Protein AF-A0A7X5WW57-F1 (afdb_monomer_lite)

Organism: Streptomyces malaysiensis (NCBI:txid92644)

Secondary structure (DSSP, 8-state):
-PPP-----------PPPPPHHHHHHHHHHHHHHH-TTPPEEHHHHHHHTT--HHHHHHHHHHIIIIIHHHHT-EEEEETTEEEEE--HHHHHHHHHHHHHHHHHHHHHHIIIIIGGGTTHHHH-HHHHHHHHHHHHHHHHHHHHHHHHHH--S-S---------------

pLDDT: mean 82.96, std 19.71, range [38.66, 98.0]

Radius of gyration: 26.33 Å; chains: 1; bounding box: 81×51×84 Å

Sequence (171 aa):
MTPARTTAASDAGRRAAPVPTQHLAELAWHLFDKAGDDVLLPREHITDRIHATDGQFERAKGYIRDHMTMEKGKAFLAYRGGYMITTGPAKIAENASLRMRRINTELRRVLSGAINPLGEQVADYEVLAMFQDEIAHMTRTYDRMSKATMTMAKPVRATKPKRRRRATTPT

Structure (mmCIF, N/CA/C/O backbone):
data_AF-A0A7X5WW57-F1
#
_entry.id   AF-A0A7X5WW57-F1
#
loop_
_atom_site.group_PDB
_atom_site.id
_atom_site.type_symbol
_atom_site.label_atom_id
_atom_site.label_alt_id
_atom_site.label_comp_id
_atom_site.label_asym_id
_atom_site.label_entity_id
_atom_site.label_seq_id
_atom_site.pdbx_PDB_ins_code
_atom_site.Cartn_x
_atom_site.Cartn_y
_atom_site.Cartn_z
_atom_site.occupancy
_atom_site.B_iso_or_equiv
_atom_site.auth_seq_id
_atom_site.auth_comp_id
_atom_site.auth_asym_id
_atom_site.auth_atom_id
_atom_site.pdbx_PDB_model_num
ATOM 1 N N . MET A 1 1 ? 58.596 -16.198 39.040 1.00 42.88 1 MET A N 1
ATOM 2 C CA . MET A 1 1 ? 58.524 -15.955 37.583 1.00 42.88 1 MET A CA 1
ATOM 3 C C . MET A 1 1 ? 57.237 -16.580 37.080 1.00 42.88 1 MET A C 1
ATOM 5 O O . MET A 1 1 ? 57.139 -17.796 37.034 1.00 42.88 1 MET A O 1
ATOM 9 N N . THR A 1 2 ? 56.229 -15.759 36.814 1.00 40.59 2 THR A N 1
ATOM 10 C CA . THR A 1 2 ? 54.898 -16.192 36.362 1.00 40.59 2 THR A CA 1
ATOM 11 C C . THR A 1 2 ? 54.843 -15.989 34.848 1.00 40.59 2 THR A C 1
ATOM 13 O O . THR A 1 2 ? 55.185 -14.887 34.412 1.00 40.59 2 THR A O 1
ATOM 16 N N . PRO A 1 3 ? 54.484 -16.986 34.020 1.00 43.88 3 PRO A N 1
ATOM 17 C CA . PRO A 1 3 ? 54.452 -16.774 32.581 1.00 43.88 3 PRO A CA 1
ATOM 18 C C . PRO A 1 3 ? 53.256 -15.892 32.211 1.00 43.88 3 PRO A C 1
ATOM 20 O O . PRO A 1 3 ? 52.144 -16.061 32.716 1.00 43.88 3 PRO A O 1
ATOM 23 N N . ALA A 1 4 ? 53.525 -14.923 31.339 1.00 40.88 4 ALA A N 1
ATOM 24 C CA . ALA A 1 4 ? 52.554 -13.978 30.819 1.00 40.88 4 ALA A CA 1
ATOM 25 C C . ALA A 1 4 ? 51.450 -14.706 30.040 1.00 40.88 4 ALA A C 1
ATOM 27 O O . ALA A 1 4 ? 51.706 -15.509 29.144 1.00 40.88 4 ALA A O 1
ATOM 28 N N . ARG A 1 5 ? 50.201 -14.397 30.391 1.00 43.25 5 ARG A N 1
ATOM 29 C CA . ARG A 1 5 ? 49.002 -14.846 29.690 1.00 43.25 5 ARG A CA 1
ATOM 30 C C . ARG A 1 5 ? 48.882 -14.023 28.408 1.00 43.25 5 ARG A C 1
ATOM 32 O O . ARG A 1 5 ? 48.443 -12.878 28.452 1.00 43.25 5 ARG A O 1
ATOM 39 N N . THR A 1 6 ? 49.291 -14.593 27.278 1.00 42.75 6 THR A N 1
ATOM 40 C CA . THR A 1 6 ? 49.026 -14.033 25.949 1.00 42.75 6 THR A CA 1
ATOM 41 C C . THR A 1 6 ? 47.517 -13.975 25.742 1.00 42.75 6 THR A C 1
ATOM 43 O O . THR A 1 6 ? 46.863 -14.993 25.516 1.00 42.75 6 THR A O 1
ATOM 46 N N . THR A 1 7 ? 46.938 -12.784 25.854 1.00 41.16 7 THR A N 1
ATOM 47 C CA . THR A 1 7 ? 45.575 -12.522 25.401 1.00 41.16 7 THR A CA 1
ATOM 48 C C . THR A 1 7 ? 45.579 -12.567 23.879 1.00 41.16 7 THR A C 1
ATOM 50 O O . THR A 1 7 ? 46.026 -11.625 23.226 1.00 41.16 7 THR A O 1
ATOM 53 N N . ALA A 1 8 ? 45.110 -13.680 23.317 1.00 41.47 8 ALA A N 1
ATOM 54 C CA . ALA A 1 8 ? 44.694 -13.745 21.927 1.00 41.47 8 ALA A CA 1
ATOM 55 C C . ALA A 1 8 ? 43.651 -12.642 21.702 1.00 41.47 8 ALA A C 1
ATOM 57 O O . ALA A 1 8 ? 42.581 -12.660 22.315 1.00 41.47 8 ALA A O 1
ATOM 58 N N . ALA A 1 9 ? 43.997 -11.650 20.881 1.00 44.09 9 ALA A N 1
ATOM 59 C CA . ALA A 1 9 ? 43.053 -10.658 20.401 1.00 44.09 9 ALA A CA 1
ATOM 60 C C . ALA A 1 9 ? 41.919 -11.407 19.694 1.00 44.09 9 ALA A C 1
ATOM 62 O O . ALA A 1 9 ? 42.132 -12.064 18.676 1.00 44.09 9 ALA A O 1
ATOM 63 N N . SER A 1 10 ? 40.729 -11.362 20.288 1.00 45.16 10 SER A N 1
ATOM 64 C CA . SER A 1 10 ? 39.511 -11.864 19.675 1.00 45.16 10 SER A CA 1
ATOM 65 C C . SER A 1 10 ? 39.308 -11.129 18.358 1.00 45.16 10 SER A C 1
ATOM 67 O O . SER A 1 10 ? 39.148 -9.905 18.355 1.00 45.16 10 SER A O 1
ATOM 69 N N . ASP A 1 11 ? 39.293 -11.887 17.269 1.00 44.25 11 ASP A N 1
ATOM 70 C CA . ASP A 1 11 ? 38.812 -11.474 15.959 1.00 44.25 11 ASP A CA 1
ATOM 71 C C . ASP A 1 11 ? 37.299 -11.218 16.086 1.00 44.25 11 ASP A C 1
ATOM 73 O O . ASP A 1 11 ? 36.441 -12.055 15.802 1.00 44.25 11 ASP A O 1
ATOM 77 N N . ALA A 1 12 ? 36.967 -10.081 16.700 1.00 44.66 12 ALA A N 1
ATOM 78 C CA . ALA A 1 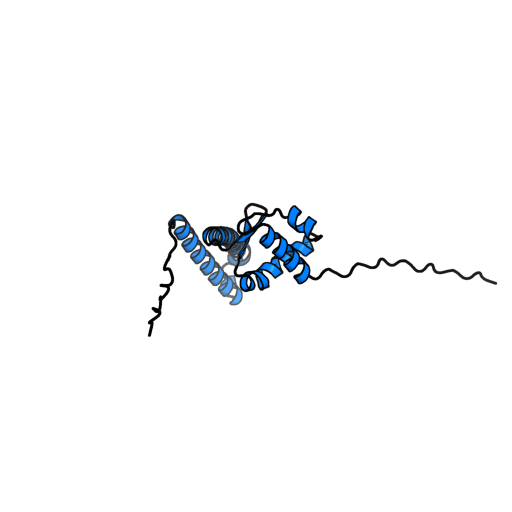12 ? 35.613 -9.602 16.862 1.00 44.66 12 ALA A CA 1
ATOM 79 C C . ALA A 1 12 ? 35.136 -9.214 15.466 1.00 44.66 12 ALA A C 1
ATOM 81 O O . ALA A 1 12 ? 35.479 -8.148 14.954 1.00 44.66 12 ALA A O 1
ATOM 82 N N . GLY A 1 13 ? 34.403 -10.145 14.851 1.00 45.88 13 GLY A N 1
ATOM 83 C CA . GLY A 1 13 ? 33.921 -10.071 13.482 1.00 45.88 13 GLY A CA 1
ATOM 84 C C . GLY A 1 13 ? 33.533 -8.654 13.083 1.00 45.88 13 GLY A C 1
ATOM 85 O O . GLY A 1 13 ? 32.584 -8.077 13.622 1.00 45.88 13 GLY A O 1
ATOM 86 N N . ARG A 1 14 ? 34.276 -8.105 12.116 1.00 50.72 14 ARG A N 1
ATOM 87 C CA . ARG A 1 14 ? 33.897 -6.898 11.382 1.00 50.72 14 ARG A CA 1
ATOM 88 C C . ARG A 1 14 ? 32.514 -7.142 10.786 1.00 50.72 14 ARG A C 1
ATOM 90 O O . ARG A 1 14 ? 32.391 -7.704 9.701 1.00 50.72 14 ARG A O 1
ATOM 97 N N . ARG A 1 15 ? 31.458 -6.740 11.496 1.00 59.50 15 ARG A N 1
ATOM 98 C CA . ARG A 1 15 ? 30.127 -6.619 10.904 1.00 59.50 15 ARG A CA 1
ATOM 99 C C . ARG A 1 15 ? 30.285 -5.644 9.747 1.00 59.50 15 ARG A C 1
ATOM 101 O O . ARG A 1 15 ? 30.633 -4.485 9.971 1.00 59.50 15 ARG A O 1
ATOM 108 N N . ALA A 1 16 ? 30.108 -6.138 8.523 1.00 62.97 16 ALA A N 1
ATOM 109 C CA . ALA A 1 16 ? 30.109 -5.293 7.342 1.00 62.97 16 ALA A CA 1
ATOM 110 C C . ALA A 1 16 ? 29.135 -4.132 7.582 1.00 62.97 16 ALA A C 1
ATOM 112 O O . ALA A 1 16 ? 28.047 -4.337 8.133 1.00 62.97 16 ALA A O 1
ATOM 113 N N . ALA A 1 17 ? 29.554 -2.915 7.231 1.00 66.69 17 ALA A N 1
ATOM 114 C CA . ALA A 1 17 ? 28.717 -1.740 7.408 1.00 66.69 17 ALA A CA 1
ATOM 115 C C . ALA A 1 17 ? 27.359 -1.969 6.717 1.00 66.69 17 ALA A C 1
ATOM 117 O O . ALA A 1 17 ? 27.322 -2.540 5.621 1.00 66.69 17 ALA A O 1
ATOM 118 N N . PRO A 1 18 ? 26.237 -1.576 7.344 1.00 76.75 18 PRO A N 1
ATOM 119 C CA . PRO A 1 18 ? 24.923 -1.785 6.758 1.00 76.75 18 PRO A CA 1
ATOM 120 C C . PRO A 1 18 ? 24.842 -1.068 5.409 1.00 76.75 18 PRO A C 1
ATOM 122 O O . PRO A 1 18 ? 25.091 0.133 5.319 1.00 76.75 18 PRO A O 1
ATOM 125 N N . VAL A 1 19 ? 24.489 -1.815 4.359 1.00 85.56 19 VAL A N 1
ATOM 126 C CA . VAL A 1 19 ? 24.342 -1.256 3.010 1.00 85.56 19 VAL A CA 1
ATOM 127 C C . VAL A 1 19 ? 23.257 -0.168 3.028 1.00 85.56 19 VAL A C 1
ATOM 129 O O . VAL A 1 19 ? 22.150 -0.442 3.515 1.00 85.56 19 VAL A O 1
ATOM 132 N N . PRO A 1 20 ? 23.530 1.045 2.508 1.00 93.75 20 PRO A N 1
ATOM 133 C CA . PRO A 1 20 ? 22.549 2.124 2.472 1.00 93.75 20 PRO A CA 1
ATOM 134 C C . PRO A 1 20 ? 21.283 1.743 1.696 1.00 93.75 20 PRO A C 1
ATOM 136 O O . PRO A 1 20 ? 21.353 1.203 0.592 1.00 93.75 20 PRO A O 1
ATOM 139 N N . THR A 1 21 ? 20.110 2.080 2.244 1.00 95.31 21 THR A N 1
ATOM 140 C CA . THR A 1 21 ? 18.810 1.781 1.613 1.00 95.31 21 THR A CA 1
ATOM 141 C C . THR A 1 21 ? 18.681 2.411 0.226 1.00 95.31 21 THR A C 1
ATOM 143 O O . THR A 1 21 ? 18.180 1.757 -0.685 1.00 95.31 21 THR A O 1
ATOM 146 N N . GLN A 1 22 ? 19.159 3.649 0.057 1.00 96.38 22 GLN A N 1
ATOM 147 C CA . GLN A 1 22 ? 19.154 4.346 -1.232 1.00 96.38 22 GLN A CA 1
ATOM 148 C C . GLN A 1 22 ? 19.927 3.559 -2.296 1.00 96.38 22 GLN A C 1
ATOM 150 O O . GLN A 1 22 ? 19.412 3.337 -3.385 1.00 96.38 22 GLN A O 1
ATOM 155 N N . HIS A 1 23 ? 21.121 3.067 -1.959 1.00 96.50 23 HIS A N 1
ATOM 156 C CA . HIS A 1 23 ? 21.941 2.299 -2.893 1.00 96.50 23 HIS A CA 1
ATOM 157 C C . HIS A 1 23 ? 21.226 1.022 -3.364 1.00 96.50 23 HIS A C 1
ATOM 159 O O . HIS A 1 23 ? 21.180 0.730 -4.556 1.00 96.50 23 HIS A O 1
ATOM 165 N N . LEU A 1 24 ? 20.592 0.286 -2.445 1.00 96.94 24 LEU A N 1
ATOM 166 C CA . LEU A 1 24 ? 19.807 -0.902 -2.803 1.00 96.94 24 LEU A CA 1
ATOM 167 C C . LEU A 1 24 ? 18.573 -0.563 -3.647 1.00 96.94 24 LEU A C 1
ATOM 169 O O . LEU A 1 24 ? 18.204 -1.334 -4.532 1.00 96.94 24 LEU A O 1
ATOM 173 N N . ALA A 1 25 ? 17.933 0.577 -3.382 1.00 97.31 25 ALA A N 1
ATOM 174 C CA . ALA A 1 25 ? 16.810 1.067 -4.170 1.00 97.31 25 ALA A CA 1
ATOM 175 C C . ALA A 1 25 ? 17.232 1.412 -5.607 1.00 97.31 25 ALA A C 1
ATOM 177 O O . ALA A 1 25 ? 16.546 1.012 -6.545 1.00 97.31 25 ALA A O 1
ATOM 178 N N . GLU A 1 26 ? 18.381 2.067 -5.787 1.00 97.69 26 GLU A N 1
ATOM 179 C CA . GLU A 1 26 ? 18.967 2.369 -7.099 1.00 97.69 26 GLU A CA 1
ATOM 180 C C . GLU A 1 26 ? 19.307 1.090 -7.874 1.00 97.69 26 GLU A C 1
ATOM 182 O O . GLU A 1 26 ? 18.901 0.943 -9.029 1.00 97.69 26 GLU A O 1
ATOM 187 N N . LEU A 1 27 ? 19.964 0.119 -7.230 1.00 97.69 27 LEU A N 1
ATOM 188 C CA . LEU A 1 27 ? 20.254 -1.181 -7.842 1.00 97.69 27 LEU A CA 1
ATOM 189 C C . LEU A 1 27 ? 18.974 -1.911 -8.267 1.00 97.69 27 LEU A C 1
ATOM 191 O O . LEU A 1 27 ? 18.887 -2.405 -9.392 1.00 97.69 27 LEU A O 1
ATOM 195 N N . ALA A 1 28 ? 17.961 -1.954 -7.397 1.00 97.50 28 ALA A N 1
ATOM 196 C CA . ALA A 1 28 ? 16.680 -2.575 -7.717 1.00 97.50 28 ALA A CA 1
ATOM 197 C C . ALA A 1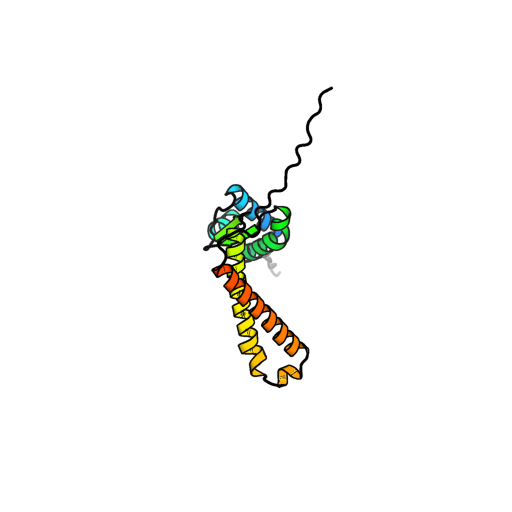 28 ? 15.979 -1.849 -8.874 1.00 97.50 28 ALA A C 1
ATOM 199 O O . ALA A 1 28 ? 15.469 -2.496 -9.786 1.00 97.50 28 ALA A O 1
ATOM 200 N N . TRP A 1 29 ? 15.995 -0.514 -8.877 1.00 98.00 29 TRP A N 1
ATOM 201 C CA . TRP A 1 29 ? 15.428 0.289 -9.956 1.00 98.00 29 TRP A CA 1
ATOM 202 C C . TRP A 1 29 ? 16.090 -0.009 -11.303 1.00 98.00 29 TRP A C 1
ATOM 204 O O . TRP A 1 29 ? 15.391 -0.242 -12.288 1.00 98.00 29 TRP A O 1
ATOM 214 N N . HIS A 1 30 ? 17.422 -0.095 -11.343 1.00 97.88 30 HIS A N 1
ATOM 215 C CA . HIS A 1 30 ? 18.156 -0.462 -12.554 1.00 97.88 30 HIS A CA 1
ATOM 216 C C . HIS A 1 30 ? 17.765 -1.842 -13.097 1.00 97.88 30 HIS A C 1
ATOM 218 O O . HIS A 1 30 ? 17.726 -2.024 -14.316 1.00 97.88 30 HIS A O 1
ATOM 224 N N . LEU A 1 31 ? 17.439 -2.808 -12.231 1.00 97.62 31 LEU A N 1
ATOM 225 C CA . LEU A 1 31 ? 16.920 -4.105 -12.675 1.00 97.62 31 LEU A CA 1
ATOM 226 C C . LEU A 1 31 ? 15.562 -3.969 -13.367 1.00 97.62 31 LEU A C 1
ATOM 228 O O . LEU A 1 31 ? 15.368 -4.579 -14.418 1.00 97.62 31 LEU A O 1
ATOM 232 N N . PHE A 1 32 ? 14.649 -3.166 -12.815 1.00 97.62 32 PHE A N 1
ATOM 233 C CA . PHE A 1 32 ? 13.348 -2.919 -13.439 1.00 97.62 32 PHE A CA 1
ATOM 234 C C . PHE A 1 32 ? 13.479 -2.162 -14.763 1.00 97.62 32 PHE A C 1
ATOM 236 O O . PHE A 1 32 ? 12.887 -2.580 -15.752 1.00 97.62 32 PHE A O 1
ATOM 243 N N . ASP A 1 33 ? 14.295 -1.106 -14.822 1.00 96.69 33 ASP A N 1
ATOM 244 C CA . ASP A 1 33 ? 14.515 -0.351 -16.063 1.00 96.69 33 ASP A CA 1
ATOM 245 C C . ASP A 1 33 ? 15.146 -1.223 -17.157 1.00 96.69 33 ASP A C 1
ATOM 247 O O . ASP A 1 33 ? 14.753 -1.132 -18.318 1.00 96.69 33 ASP A O 1
ATOM 251 N N . LYS A 1 34 ? 16.083 -2.112 -16.796 1.00 97.25 34 LYS A N 1
ATOM 252 C CA . LYS A 1 34 ? 16.686 -3.065 -17.739 1.00 97.25 34 LYS A CA 1
ATOM 253 C C . LYS A 1 34 ? 15.694 -4.126 -18.215 1.00 97.25 34 LYS A C 1
ATOM 255 O O . LYS A 1 34 ? 15.777 -4.553 -19.364 1.00 97.25 34 LYS A O 1
ATOM 260 N N . ALA A 1 35 ? 14.805 -4.588 -17.337 1.00 96.88 35 ALA A N 1
ATOM 261 C CA . ALA A 1 35 ? 13.760 -5.540 -17.700 1.00 96.88 35 ALA A CA 1
ATOM 262 C C . ALA A 1 35 ? 12.723 -4.907 -18.641 1.00 96.88 35 ALA A C 1
ATOM 264 O O . ALA A 1 35 ? 12.223 -5.581 -19.538 1.00 96.88 35 ALA A O 1
ATOM 265 N N . GLY A 1 36 ? 12.460 -3.613 -18.463 1.00 95.75 36 GLY A N 1
ATOM 266 C CA . GLY A 1 36 ? 11.477 -2.847 -19.212 1.00 95.75 36 GLY A CA 1
ATOM 267 C C . GLY A 1 36 ? 10.189 -2.629 -18.423 1.00 95.75 36 GLY A C 1
ATOM 268 O O . GLY A 1 36 ? 9.891 -3.315 -17.441 1.00 95.75 36 GLY A O 1
ATOM 269 N N . ASP A 1 37 ? 9.414 -1.643 -18.871 1.00 94.88 37 ASP A N 1
ATOM 270 C CA . ASP A 1 37 ? 8.110 -1.343 -18.288 1.00 94.88 37 ASP A CA 1
ATOM 271 C C . ASP A 1 37 ? 7.194 -2.564 -18.384 1.00 94.88 37 ASP A C 1
ATOM 273 O O . ASP A 1 37 ? 7.262 -3.344 -19.333 1.00 94.88 37 ASP A O 1
ATOM 277 N N . ASP A 1 38 ? 6.309 -2.714 -17.399 1.00 94.75 38 ASP A N 1
ATOM 278 C CA . ASP A 1 38 ? 5.303 -3.773 -17.356 1.00 94.75 38 ASP A CA 1
ATOM 279 C C . ASP A 1 38 ? 5.837 -5.208 -17.221 1.00 94.75 38 ASP A C 1
ATOM 281 O O . ASP A 1 38 ? 5.034 -6.149 -17.182 1.00 94.75 38 ASP A O 1
ATOM 285 N N . VAL A 1 39 ? 7.152 -5.383 -17.068 1.00 96.31 39 VAL A N 1
ATOM 286 C CA . VAL A 1 39 ? 7.775 -6.678 -16.795 1.00 96.31 39 VAL A CA 1
ATOM 287 C C . VAL A 1 39 ? 7.743 -6.973 -15.303 1.00 96.31 39 VAL A C 1
ATOM 289 O O . VAL A 1 39 ? 8.202 -6.191 -14.470 1.00 96.31 39 VAL A O 1
ATOM 292 N N . LEU A 1 40 ? 7.181 -8.133 -14.965 1.00 96.31 40 LEU A N 1
ATOM 293 C CA . LEU A 1 40 ? 7.090 -8.597 -13.592 1.00 96.31 40 LEU A CA 1
ATOM 294 C C . LEU A 1 40 ? 8.371 -9.329 -13.196 1.00 96.31 40 LEU A C 1
ATOM 296 O O . LEU A 1 40 ? 8.675 -10.387 -13.743 1.00 96.31 40 LEU A O 1
ATOM 300 N N . LEU A 1 41 ? 9.087 -8.791 -12.213 1.00 96.88 41 LEU A N 1
ATOM 301 C CA . LEU A 1 41 ? 10.229 -9.461 -11.606 1.00 96.88 41 LEU A CA 1
ATOM 302 C C . LEU A 1 41 ? 9.807 -10.123 -10.283 1.00 96.88 41 LEU A C 1
ATOM 304 O O . LEU A 1 41 ? 9.241 -9.443 -9.415 1.00 96.88 41 LEU A O 1
ATOM 308 N N . PRO A 1 42 ? 10.064 -11.434 -10.107 1.00 96.12 42 PRO A N 1
ATOM 309 C CA . PRO A 1 42 ? 9.890 -12.112 -8.826 1.00 96.12 42 PRO A CA 1
ATOM 310 C C . PRO A 1 42 ? 10.756 -11.478 -7.738 1.00 96.12 42 PRO A C 1
ATOM 312 O O . PRO A 1 42 ? 11.829 -10.941 -8.027 1.00 96.12 42 PRO A O 1
ATOM 315 N N . ARG A 1 43 ? 10.306 -11.559 -6.481 1.00 95.25 43 ARG A N 1
ATOM 316 C CA . ARG A 1 43 ? 11.050 -11.023 -5.330 1.00 95.25 43 ARG A CA 1
ATOM 317 C C . ARG A 1 43 ? 12.459 -11.603 -5.285 1.00 95.25 43 ARG A C 1
ATOM 319 O O . ARG A 1 43 ? 13.414 -10.845 -5.176 1.00 95.25 43 ARG A O 1
ATOM 326 N N . GLU A 1 44 ? 12.544 -12.921 -5.409 1.00 94.75 44 GLU A N 1
ATOM 327 C CA . GLU A 1 44 ? 13.750 -13.732 -5.269 1.00 94.75 44 GLU A CA 1
ATOM 328 C C . GLU A 1 44 ? 14.797 -13.289 -6.293 1.00 94.75 44 GLU A C 1
ATOM 330 O O . GLU A 1 44 ? 15.936 -12.988 -5.953 1.00 94.75 44 GLU A O 1
ATOM 335 N N . HIS A 1 45 ? 14.366 -13.085 -7.542 1.00 95.88 45 HIS A N 1
ATOM 336 C CA . HIS A 1 45 ? 15.231 -12.575 -8.604 1.00 95.88 45 HIS A CA 1
ATOM 337 C C . HIS A 1 45 ? 15.840 -11.206 -8.269 1.00 95.88 45 HIS A C 1
ATOM 339 O O . HIS A 1 45 ? 16.990 -10.933 -8.615 1.00 95.88 45 HIS A O 1
ATOM 345 N N . ILE A 1 46 ? 15.065 -10.322 -7.635 1.00 96.06 46 ILE A N 1
ATOM 346 C CA . ILE A 1 46 ? 15.526 -8.979 -7.279 1.00 96.06 46 ILE A CA 1
ATOM 347 C C . ILE A 1 46 ? 16.500 -9.064 -6.106 1.00 96.06 46 ILE A C 1
ATOM 349 O O . ILE A 1 46 ? 17.600 -8.524 -6.203 1.00 96.06 46 ILE A O 1
ATOM 353 N N . THR A 1 47 ? 16.114 -9.750 -5.025 1.00 95.75 47 THR A N 1
ATOM 354 C CA . THR A 1 47 ? 16.922 -9.875 -3.802 1.00 95.75 47 THR A CA 1
ATOM 355 C C . THR A 1 47 ? 18.259 -10.551 -4.071 1.00 95.75 47 THR A C 1
ATOM 357 O O . THR A 1 47 ? 19.277 -10.072 -3.572 1.00 95.75 47 THR A O 1
ATOM 360 N N . ASP A 1 48 ? 18.278 -11.577 -4.926 1.00 95.75 48 ASP A N 1
ATOM 361 C CA . ASP A 1 48 ? 19.497 -12.296 -5.298 1.00 95.75 48 ASP A CA 1
ATOM 362 C C . ASP A 1 48 ? 20.453 -11.408 -6.098 1.00 95.75 48 ASP A C 1
ATOM 364 O O . ASP A 1 48 ? 21.659 -11.415 -5.857 1.00 95.75 48 ASP A O 1
ATOM 368 N N . ARG A 1 49 ? 19.925 -10.596 -7.025 1.00 95.88 49 ARG A N 1
ATOM 369 C CA . ARG A 1 49 ? 20.746 -9.728 -7.885 1.00 95.88 49 ARG A CA 1
ATOM 370 C C . ARG A 1 49 ? 21.278 -8.480 -7.200 1.00 95.88 49 ARG A C 1
ATOM 372 O O . ARG A 1 49 ? 22.337 -8.000 -7.591 1.00 95.88 49 ARG A O 1
ATOM 379 N N . ILE A 1 50 ? 20.552 -7.934 -6.228 1.00 95.81 50 ILE A N 1
ATOM 380 C CA . ILE A 1 50 ? 21.024 -6.777 -5.449 1.00 95.81 50 ILE A CA 1
ATOM 381 C C . ILE A 1 50 ? 21.713 -7.199 -4.143 1.00 95.81 50 ILE A C 1
ATOM 383 O O . ILE A 1 50 ? 22.097 -6.334 -3.359 1.00 95.81 50 ILE A O 1
ATOM 387 N N . HIS A 1 51 ? 21.840 -8.510 -3.899 1.00 94.00 51 HIS A N 1
ATOM 388 C CA . HIS A 1 51 ? 22.401 -9.104 -2.683 1.00 94.00 51 HIS A CA 1
ATOM 389 C C . HIS A 1 51 ? 21.789 -8.533 -1.390 1.00 94.00 51 HIS A C 1
ATOM 391 O O . HIS A 1 51 ? 22.496 -8.217 -0.431 1.00 94.00 51 HIS A O 1
ATOM 397 N N . ALA A 1 52 ? 20.460 -8.385 -1.363 1.00 93.38 52 ALA A N 1
ATOM 398 C CA . ALA A 1 52 ? 19.732 -7.850 -0.215 1.00 93.38 52 ALA A CA 1
ATOM 399 C C . ALA A 1 52 ? 18.989 -8.943 0.554 1.00 93.38 52 ALA A C 1
ATOM 401 O O . ALA A 1 52 ? 18.298 -9.778 -0.021 1.00 93.38 52 ALA A O 1
ATOM 402 N N . THR A 1 53 ? 19.048 -8.858 1.881 1.00 93.56 53 THR A N 1
ATOM 403 C CA . THR A 1 53 ? 18.126 -9.578 2.770 1.00 93.56 53 THR A CA 1
ATOM 404 C C . THR A 1 53 ? 16.687 -9.089 2.594 1.00 93.56 53 THR A C 1
ATOM 406 O O . THR A 1 53 ? 16.439 -7.975 2.122 1.00 93.56 53 THR A O 1
ATOM 409 N N . ASP A 1 54 ? 15.723 -9.867 3.086 1.00 92.00 54 ASP A N 1
ATOM 410 C CA . ASP A 1 54 ? 14.310 -9.491 3.030 1.00 92.00 54 ASP A CA 1
ATOM 411 C C . ASP A 1 54 ? 14.016 -8.137 3.676 1.00 92.00 54 ASP A C 1
ATOM 413 O O . ASP A 1 54 ? 13.330 -7.301 3.087 1.00 92.00 54 ASP A O 1
ATOM 417 N N . GLY A 1 55 ? 14.572 -7.888 4.864 1.00 93.31 55 GLY A N 1
ATOM 418 C CA . GLY A 1 55 ? 14.387 -6.621 5.570 1.00 93.31 55 GLY A CA 1
ATOM 419 C C . GLY A 1 55 ? 15.021 -5.436 4.838 1.00 93.31 55 GLY A C 1
ATOM 420 O O . GLY A 1 55 ? 14.468 -4.337 4.846 1.00 93.31 55 GLY A O 1
ATOM 421 N N . GLN A 1 56 ? 16.165 -5.642 4.179 1.00 94.94 56 GLN A N 1
ATOM 422 C CA . GLN A 1 56 ? 16.782 -4.621 3.331 1.00 94.94 56 GLN A CA 1
ATOM 423 C C . GLN A 1 56 ? 15.919 -4.317 2.106 1.00 94.94 56 GLN A C 1
ATOM 425 O O . GLN A 1 56 ? 15.699 -3.146 1.794 1.00 94.94 56 GLN A O 1
ATOM 430 N N . PHE A 1 57 ? 15.378 -5.347 1.455 1.00 95.62 57 PHE A N 1
ATOM 431 C CA . PHE A 1 57 ? 14.512 -5.160 0.300 1.00 95.62 57 PHE A CA 1
ATOM 432 C C . PHE A 1 57 ? 13.180 -4.489 0.668 1.00 95.62 57 PHE A C 1
ATOM 434 O O . PHE A 1 57 ? 12.722 -3.610 -0.059 1.00 95.62 57 PHE A O 1
ATOM 441 N N . GLU A 1 58 ? 12.580 -4.803 1.823 1.00 95.69 58 GLU A N 1
ATOM 442 C CA . GLU A 1 58 ? 11.391 -4.085 2.311 1.00 95.69 58 GLU A CA 1
ATOM 443 C C . GLU A 1 58 ? 11.637 -2.579 2.457 1.00 95.69 58 GLU A C 1
ATOM 445 O O . GLU A 1 58 ? 10.821 -1.774 1.998 1.00 95.69 58 GLU A O 1
ATOM 450 N N . ARG A 1 59 ? 12.786 -2.187 3.022 1.00 95.62 59 ARG A N 1
ATOM 451 C CA . ARG A 1 59 ? 13.170 -0.771 3.133 1.00 95.62 59 ARG A CA 1
ATOM 452 C C . ARG A 1 59 ? 13.437 -0.137 1.771 1.00 95.62 59 ARG A C 1
ATOM 454 O O . ARG A 1 59 ? 12.967 0.972 1.526 1.00 95.62 59 ARG A O 1
ATOM 461 N N . ALA A 1 60 ? 14.131 -0.840 0.873 1.00 96.44 60 ALA A N 1
ATOM 462 C CA . ALA A 1 60 ? 14.400 -0.358 -0.482 1.00 96.44 60 ALA A CA 1
ATOM 463 C C . ALA A 1 60 ? 13.096 -0.090 -1.252 1.00 96.44 60 ALA A C 1
ATOM 465 O O . ALA A 1 60 ? 12.957 0.952 -1.885 1.00 96.44 60 ALA A O 1
ATOM 466 N N . LYS A 1 61 ? 12.089 -0.966 -1.125 1.00 96.44 61 LYS A N 1
ATOM 467 C CA . LYS A 1 61 ? 10.757 -0.737 -1.706 1.00 96.44 61 LYS A CA 1
ATOM 468 C C . LYS A 1 61 ? 10.080 0.522 -1.170 1.00 96.44 61 LYS A C 1
ATOM 470 O O . LYS A 1 61 ? 9.383 1.180 -1.936 1.00 96.44 61 LYS A O 1
ATOM 475 N N . GLY A 1 62 ? 10.224 0.814 0.126 1.00 95.62 62 GLY A N 1
ATOM 476 C CA . GLY A 1 62 ? 9.749 2.069 0.718 1.00 95.62 62 GLY A CA 1
ATOM 477 C C . GLY A 1 62 ? 10.403 3.263 0.031 1.00 95.62 62 GLY A C 1
ATOM 478 O O . GLY A 1 62 ? 9.720 4.056 -0.605 1.00 95.62 62 GLY A O 1
ATOM 479 N N . TYR A 1 63 ? 11.737 3.275 0.005 1.00 97.06 63 TYR A N 1
ATOM 480 C CA . TYR A 1 63 ? 12.519 4.342 -0.620 1.00 97.06 63 TYR A CA 1
ATOM 481 C C . TYR A 1 63 ? 12.171 4.568 -2.103 1.00 97.06 63 TYR A C 1
ATOM 483 O O . TYR A 1 63 ? 12.003 5.707 -2.536 1.00 97.06 63 TYR A O 1
ATOM 491 N N . ILE A 1 64 ? 11.998 3.492 -2.882 1.00 97.56 64 ILE A N 1
ATOM 492 C CA . ILE A 1 64 ? 11.575 3.586 -4.287 1.00 97.56 64 ILE A CA 1
ATOM 493 C C . ILE A 1 64 ? 10.243 4.339 -4.400 1.00 97.56 64 ILE A C 1
ATOM 495 O O . ILE A 1 64 ? 10.121 5.251 -5.218 1.00 97.56 64 ILE A O 1
ATOM 499 N N . ARG A 1 65 ? 9.241 3.968 -3.593 1.00 95.44 65 ARG A N 1
ATOM 500 C CA . ARG A 1 65 ? 7.910 4.596 -3.639 1.00 95.44 65 ARG A CA 1
ATOM 501 C C . ARG A 1 65 ? 7.959 6.050 -3.197 1.00 95.44 65 ARG A C 1
ATOM 503 O O . ARG A 1 65 ? 7.327 6.873 -3.847 1.00 95.44 65 ARG A O 1
ATOM 510 N N . ASP A 1 66 ? 8.716 6.340 -2.149 1.00 94.56 66 ASP A N 1
ATOM 511 C CA . ASP A 1 66 ? 8.687 7.642 -1.486 1.00 94.56 66 ASP A CA 1
ATOM 512 C C . ASP A 1 66 ? 9.530 8.696 -2.224 1.00 94.56 66 ASP A C 1
ATOM 514 O O . ASP A 1 66 ? 9.203 9.880 -2.177 1.00 94.56 66 ASP A O 1
ATOM 518 N N . HIS A 1 67 ? 10.581 8.280 -2.946 1.00 95.06 67 HIS A N 1
ATOM 519 C CA . HIS A 1 67 ? 11.536 9.210 -3.562 1.00 95.06 67 HIS A CA 1
ATOM 520 C C . HIS A 1 67 ? 11.733 9.007 -5.067 1.00 95.06 67 HIS A C 1
ATOM 522 O O . HIS A 1 67 ? 11.766 9.977 -5.820 1.00 95.06 67 HIS A O 1
ATOM 528 N N . MET A 1 68 ? 11.836 7.762 -5.539 1.00 96.75 68 MET A N 1
ATOM 529 C CA . MET A 1 68 ? 12.261 7.507 -6.922 1.00 96.75 68 MET A CA 1
ATOM 530 C C . MET A 1 68 ? 11.111 7.551 -7.927 1.00 96.75 68 MET A C 1
ATOM 532 O O . MET A 1 68 ? 11.277 8.069 -9.026 1.00 96.75 68 MET A O 1
ATOM 536 N N . THR A 1 69 ? 9.938 7.009 -7.586 1.00 95.50 69 THR A N 1
ATOM 537 C CA . THR A 1 69 ? 8.831 6.874 -8.556 1.00 95.50 69 THR A CA 1
ATOM 538 C C . THR A 1 69 ? 8.418 8.204 -9.188 1.00 95.50 69 THR A C 1
ATOM 540 O O . THR A 1 69 ? 8.192 8.270 -10.399 1.00 95.50 69 THR A O 1
ATOM 543 N N . MET A 1 70 ? 8.370 9.273 -8.388 1.00 92.25 70 MET A N 1
ATOM 544 C CA . MET A 1 70 ? 8.019 10.608 -8.868 1.00 92.25 70 MET A CA 1
ATOM 545 C C . MET A 1 70 ? 9.121 11.210 -9.746 1.00 92.25 70 MET A C 1
ATOM 547 O O . MET A 1 70 ? 8.816 11.711 -10.824 1.00 92.25 70 MET A O 1
ATOM 551 N N . GLU A 1 71 ? 10.387 11.097 -9.333 1.00 94.38 71 GLU A N 1
ATOM 552 C CA . GLU A 1 71 ? 11.547 11.555 -10.113 1.00 94.38 71 GLU A CA 1
ATOM 553 C C . GLU A 1 71 ? 11.626 10.851 -11.476 1.00 94.38 71 GLU A C 1
ATOM 555 O O . GLU A 1 71 ? 11.857 11.481 -12.506 1.00 94.38 71 GLU A O 1
ATOM 560 N N . LYS A 1 72 ? 11.395 9.535 -11.495 1.00 93.69 72 LYS A N 1
ATOM 561 C CA . LYS A 1 72 ? 11.506 8.703 -12.697 1.00 93.69 72 LYS A CA 1
ATOM 562 C C . LYS A 1 72 ? 10.247 8.709 -13.567 1.00 93.69 72 LYS A C 1
ATOM 564 O O . LYS A 1 72 ? 10.261 8.127 -14.648 1.00 93.69 72 LYS A O 1
ATOM 569 N N . GLY A 1 73 ? 9.155 9.329 -13.112 1.00 94.56 73 GLY A N 1
ATOM 570 C CA . GLY A 1 73 ? 7.890 9.401 -13.850 1.00 94.56 73 GLY A CA 1
ATOM 571 C C . GLY A 1 73 ? 7.210 8.044 -14.077 1.00 94.56 73 GLY A C 1
ATOM 572 O O . GLY A 1 73 ? 6.428 7.902 -15.017 1.00 94.56 73 GLY A O 1
ATOM 573 N N . LYS A 1 74 ? 7.503 7.041 -13.238 1.00 96.81 74 LYS A N 1
ATOM 574 C CA . LYS A 1 74 ? 6.960 5.676 -13.332 1.00 96.81 74 LYS A CA 1
ATOM 575 C C . LYS A 1 74 ? 6.465 5.211 -11.968 1.00 96.81 74 LYS A C 1
ATOM 577 O O . LYS A 1 74 ? 7.107 5.446 -10.950 1.00 96.81 74 LYS A O 1
ATOM 582 N N . ALA A 1 75 ? 5.352 4.489 -11.940 1.00 96.69 75 ALA A N 1
ATOM 583 C CA . ALA A 1 75 ? 4.845 3.876 -10.720 1.00 96.69 75 ALA A CA 1
ATOM 584 C C . ALA A 1 75 ? 5.572 2.558 -10.429 1.00 96.69 75 ALA A C 1
ATOM 586 O O . ALA A 1 75 ? 5.782 1.758 -11.336 1.00 96.69 75 ALA A O 1
ATOM 587 N N . PHE A 1 76 ? 5.881 2.301 -9.158 1.00 97.31 76 PHE A N 1
ATOM 588 C CA . PHE A 1 76 ? 6.411 1.023 -8.680 1.00 97.31 76 PHE A CA 1
ATOM 589 C C . PHE A 1 76 ? 5.311 0.220 -7.979 1.00 97.31 76 PHE A C 1
ATOM 591 O O . PHE A 1 76 ? 4.768 0.652 -6.956 1.00 97.31 76 PHE A O 1
ATOM 598 N N . LEU A 1 77 ? 4.968 -0.949 -8.522 1.00 95.31 77 LEU A N 1
ATOM 599 C CA . LEU A 1 77 ? 3.817 -1.742 -8.085 1.00 95.31 77 LEU A CA 1
ATOM 600 C C . LEU A 1 77 ? 4.246 -3.116 -7.564 1.00 95.31 77 LEU A C 1
ATOM 602 O O . LEU A 1 77 ? 5.127 -3.756 -8.130 1.00 95.31 77 LEU A O 1
ATOM 606 N N . ALA A 1 78 ? 3.563 -3.590 -6.519 1.00 92.50 78 ALA A N 1
ATOM 607 C CA . ALA A 1 78 ? 3.544 -5.003 -6.149 1.00 92.50 78 ALA A CA 1
ATOM 608 C C . ALA A 1 78 ? 2.321 -5.637 -6.820 1.00 92.50 78 ALA A C 1
ATOM 610 O O . ALA A 1 78 ? 1.190 -5.327 -6.451 1.00 92.50 78 ALA A O 1
ATOM 611 N N . TYR A 1 79 ? 2.527 -6.479 -7.827 1.00 88.62 79 TYR A N 1
ATOM 612 C CA . TYR A 1 79 ? 1.461 -6.919 -8.725 1.00 88.62 79 TYR A CA 1
ATOM 613 C C . TYR A 1 79 ? 1.572 -8.423 -8.981 1.00 88.62 79 TYR A C 1
ATOM 615 O O . TYR A 1 79 ? 2.650 -8.915 -9.281 1.00 88.62 79 TYR A O 1
ATOM 623 N N . ARG A 1 80 ? 0.471 -9.174 -8.831 1.00 85.12 80 ARG A N 1
ATOM 624 C CA . ARG A 1 80 ? 0.390 -10.627 -9.116 1.00 85.12 80 ARG A CA 1
ATOM 625 C C . ARG A 1 80 ? 1.587 -11.473 -8.623 1.00 85.12 80 ARG A C 1
ATOM 627 O O . ARG A 1 80 ? 2.029 -12.378 -9.317 1.00 85.12 80 ARG A O 1
ATOM 634 N N . GLY A 1 81 ? 2.106 -11.188 -7.427 1.00 86.81 81 GLY A N 1
ATOM 635 C CA . GLY A 1 81 ? 3.185 -11.973 -6.805 1.00 86.81 81 GLY A CA 1
ATOM 636 C C . GLY A 1 81 ? 4.614 -11.513 -7.117 1.00 86.81 81 GLY A C 1
ATOM 637 O O . GLY A 1 81 ? 5.551 -12.085 -6.576 1.00 86.81 81 GLY A O 1
ATOM 638 N N . GLY A 1 82 ? 4.800 -10.459 -7.912 1.00 94.50 82 GLY A N 1
ATOM 639 C CA . GLY A 1 82 ? 6.111 -9.847 -8.134 1.00 94.50 82 GLY A CA 1
ATOM 640 C C . GLY A 1 82 ? 6.065 -8.325 -8.053 1.00 94.50 82 GLY A C 1
ATOM 641 O O . GLY A 1 82 ? 5.114 -7.731 -7.532 1.00 94.50 82 GLY A O 1
ATOM 642 N N . TYR A 1 83 ? 7.092 -7.695 -8.610 1.00 96.69 83 TYR A N 1
ATOM 643 C CA . TYR A 1 83 ? 7.227 -6.246 -8.660 1.00 96.69 83 TYR A CA 1
ATOM 644 C C . TYR A 1 83 ? 7.482 -5.773 -10.086 1.00 96.69 83 TYR A C 1
ATOM 646 O O . TYR A 1 83 ? 8.107 -6.477 -10.875 1.00 96.69 83 TYR A O 1
ATOM 654 N N . MET A 1 84 ? 6.986 -4.586 -10.422 1.00 96.75 84 MET A N 1
ATOM 655 C CA . MET A 1 84 ? 7.203 -3.972 -11.732 1.00 96.75 84 MET A CA 1
ATOM 656 C C . MET A 1 84 ? 7.236 -2.450 -11.629 1.00 96.75 84 MET A C 1
ATOM 658 O O . MET A 1 84 ? 6.687 -1.871 -10.683 1.00 96.75 84 MET A O 1
ATOM 662 N N . ILE A 1 85 ? 7.804 -1.816 -12.652 1.00 97.88 85 ILE A N 1
ATOM 663 C CA . ILE A 1 85 ? 7.601 -0.396 -12.944 1.00 97.88 85 ILE A CA 1
ATOM 664 C C . ILE A 1 85 ? 6.626 -0.248 -14.114 1.00 97.88 85 ILE A C 1
ATOM 666 O O . ILE A 1 85 ? 6.606 -1.076 -15.024 1.00 97.88 85 ILE A O 1
ATOM 670 N N . THR A 1 86 ? 5.779 0.777 -14.090 1.00 96.81 86 THR A N 1
ATOM 671 C CA . THR A 1 86 ? 4.803 1.011 -15.162 1.00 96.81 86 THR A CA 1
ATOM 672 C C . THR A 1 86 ? 4.374 2.471 -15.239 1.00 96.81 86 THR A C 1
ATOM 674 O O . THR A 1 86 ? 4.367 3.194 -14.242 1.00 96.81 86 THR A O 1
ATOM 677 N N . THR A 1 87 ? 3.945 2.889 -16.425 1.00 95.88 87 THR A N 1
ATOM 678 C CA . THR A 1 87 ? 3.192 4.132 -16.662 1.00 95.88 87 THR A CA 1
ATOM 679 C C . THR A 1 87 ? 1.716 3.853 -16.991 1.00 95.88 87 THR A C 1
ATOM 681 O O . THR A 1 87 ? 0.932 4.777 -17.209 1.00 95.88 87 THR A O 1
ATOM 684 N N . GLY A 1 88 ? 1.313 2.576 -17.010 1.00 93.44 88 GLY A N 1
ATOM 685 C CA . GLY A 1 88 ? -0.003 2.115 -17.435 1.00 93.44 88 GLY A CA 1
ATOM 686 C C . GLY A 1 88 ? -1.107 2.431 -16.416 1.00 93.44 88 GLY A C 1
ATOM 687 O O . GLY A 1 88 ? -1.156 1.802 -15.353 1.00 93.44 88 GLY A O 1
ATOM 688 N N . PRO A 1 89 ? -2.070 3.322 -16.730 1.00 90.56 89 PRO A N 1
ATOM 689 C CA . PRO A 1 89 ? -3.084 3.759 -15.768 1.00 90.56 89 PRO A CA 1
ATOM 690 C C . PRO A 1 89 ? -4.009 2.626 -15.306 1.00 90.56 89 PRO A C 1
ATOM 692 O O . PRO A 1 89 ? -4.437 2.626 -14.156 1.00 90.56 89 PRO A O 1
ATOM 695 N N . ALA A 1 90 ? -4.283 1.633 -16.160 1.00 88.50 90 ALA A N 1
ATOM 696 C CA . ALA A 1 90 ? -5.129 0.492 -15.805 1.00 88.50 90 ALA A CA 1
ATOM 697 C C . ALA A 1 90 ? -4.516 -0.360 -14.679 1.00 88.50 90 ALA A C 1
ATOM 699 O O . ALA A 1 90 ? -5.195 -0.675 -13.704 1.00 88.50 90 ALA A O 1
ATOM 700 N N . LYS A 1 91 ? -3.216 -0.670 -14.764 1.00 89.62 91 LYS A N 1
ATOM 701 C CA . LYS A 1 91 ? -2.505 -1.455 -13.741 1.00 89.62 91 LYS A CA 1
ATOM 702 C C . LYS A 1 91 ? -2.338 -0.678 -12.441 1.00 89.62 91 LYS A C 1
ATOM 704 O O . LYS A 1 91 ? -2.478 -1.244 -11.359 1.00 89.62 91 LYS A O 1
ATOM 709 N N . ILE A 1 92 ? -2.081 0.628 -12.545 1.00 92.06 92 ILE A N 1
ATOM 710 C CA . ILE A 1 92 ? -2.020 1.523 -11.385 1.00 92.06 92 ILE A CA 1
ATOM 711 C C . ILE A 1 92 ? -3.378 1.543 -10.674 1.00 92.06 92 ILE A C 1
ATOM 713 O O . ILE A 1 92 ? -3.427 1.357 -9.458 1.00 92.06 92 ILE A O 1
ATOM 717 N N . ALA A 1 93 ? -4.476 1.704 -11.419 1.00 88.81 93 ALA A N 1
ATOM 718 C CA . ALA A 1 93 ? -5.829 1.705 -10.870 1.00 88.81 93 ALA A CA 1
ATOM 719 C C . ALA A 1 93 ? -6.203 0.358 -10.230 1.00 88.81 93 ALA A C 1
ATOM 721 O O . ALA A 1 93 ? -6.774 0.340 -9.138 1.00 88.81 93 ALA A O 1
ATOM 722 N N . GLU A 1 94 ? -5.847 -0.765 -10.855 1.00 87.88 94 GLU A N 1
ATOM 723 C CA . GLU A 1 94 ? -6.061 -2.103 -10.294 1.00 87.88 94 GLU A CA 1
ATOM 724 C C . GLU A 1 94 ? -5.288 -2.285 -8.980 1.00 87.88 94 GLU A C 1
ATOM 726 O O . GLU A 1 94 ? -5.875 -2.638 -7.954 1.00 87.88 94 GLU A O 1
ATOM 731 N N . ASN A 1 95 ? -3.989 -1.968 -8.967 1.00 89.69 95 ASN A N 1
ATOM 732 C CA . ASN A 1 95 ? -3.167 -2.058 -7.762 1.00 89.69 95 ASN A CA 1
ATOM 733 C C . ASN A 1 95 ? -3.681 -1.135 -6.642 1.00 89.69 95 ASN A C 1
ATOM 735 O O . ASN A 1 95 ? -3.780 -1.554 -5.487 1.00 89.69 95 ASN A O 1
ATOM 739 N N . ALA A 1 96 ? -4.049 0.106 -6.973 1.00 89.81 96 ALA A N 1
ATOM 740 C CA . ALA A 1 96 ? -4.644 1.041 -6.022 1.00 89.81 96 ALA A CA 1
ATOM 741 C C . ALA A 1 96 ? -5.959 0.489 -5.452 1.00 89.81 96 ALA A C 1
ATOM 743 O O . ALA A 1 96 ? -6.147 0.501 -4.238 1.00 89.81 96 ALA A O 1
ATOM 744 N N . SER A 1 97 ? -6.823 -0.081 -6.295 1.00 87.56 97 SER A N 1
ATOM 745 C CA . SER A 1 97 ? -8.096 -0.679 -5.873 1.00 87.56 97 SER A CA 1
ATOM 746 C C . SER A 1 97 ? -7.892 -1.843 -4.899 1.00 87.56 97 SER A C 1
ATOM 748 O O . SER A 1 97 ? -8.574 -1.922 -3.874 1.00 87.56 97 SER A O 1
ATOM 750 N N . LEU A 1 98 ? -6.913 -2.716 -5.167 1.00 86.94 98 LEU A N 1
ATOM 751 C CA . LEU A 1 98 ? -6.560 -3.828 -4.280 1.00 86.94 98 LEU A CA 1
ATOM 752 C C . LEU A 1 98 ? -6.033 -3.341 -2.923 1.00 86.94 98 LEU A C 1
ATOM 754 O O . LEU A 1 98 ? -6.421 -3.882 -1.884 1.00 86.94 98 LEU A O 1
ATOM 758 N N . ARG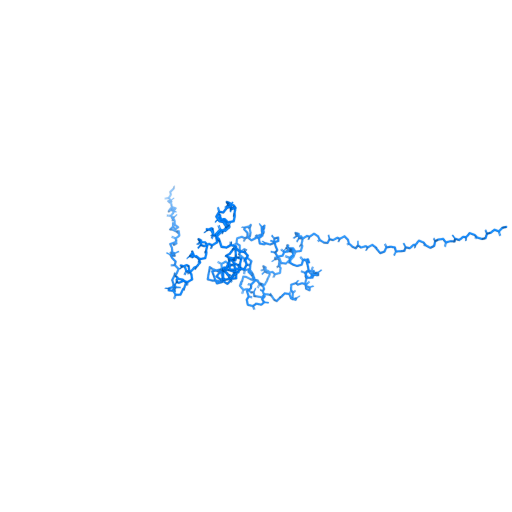 A 1 99 ? -5.182 -2.307 -2.905 1.00 89.12 99 ARG A N 1
ATOM 759 C CA . ARG A 1 99 ? -4.684 -1.711 -1.653 1.00 89.12 99 ARG A CA 1
ATOM 760 C C . ARG A 1 99 ? -5.800 -1.021 -0.873 1.00 89.12 99 ARG A C 1
ATOM 762 O O . ARG A 1 99 ? -5.929 -1.259 0.325 1.00 89.12 99 ARG A O 1
ATOM 769 N N . MET A 1 100 ? -6.643 -0.244 -1.548 1.00 92.00 100 MET A N 1
ATOM 770 C CA . MET A 1 100 ? -7.780 0.436 -0.927 1.00 92.00 100 MET A CA 1
ATOM 771 C C . MET A 1 100 ? -8.791 -0.549 -0.335 1.00 92.00 100 MET A C 1
ATO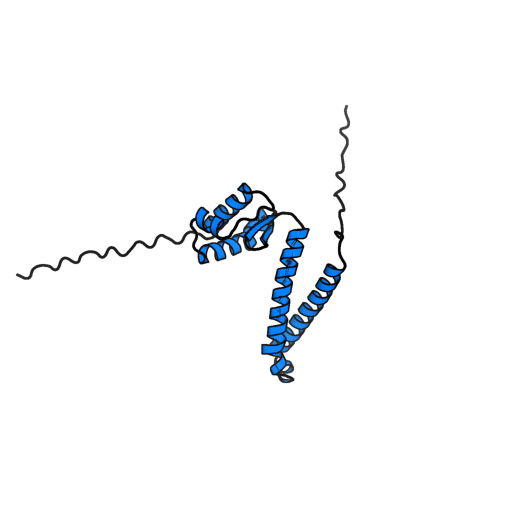M 773 O O . MET A 1 100 ? -9.321 -0.290 0.740 1.00 92.00 100 MET A O 1
ATOM 777 N N . ARG A 1 101 ? -8.998 -1.719 -0.957 1.00 91.19 101 ARG A N 1
ATOM 778 C CA . ARG A 1 101 ? -9.829 -2.792 -0.381 1.00 91.19 101 ARG A CA 1
ATOM 779 C C . ARG A 1 101 ? -9.314 -3.258 0.980 1.00 91.19 101 ARG A C 1
ATOM 781 O O . ARG A 1 101 ? -10.104 -3.453 1.904 1.00 91.19 101 ARG A O 1
ATOM 788 N N . ARG A 1 102 ? -7.995 -3.445 1.105 1.00 91.69 102 ARG A N 1
ATOM 789 C CA . ARG A 1 102 ? -7.361 -3.854 2.369 1.00 91.69 102 ARG A CA 1
ATOM 790 C C . ARG A 1 102 ? -7.494 -2.761 3.422 1.00 91.69 102 ARG A C 1
ATOM 792 O O . ARG A 1 102 ? -7.943 -3.057 4.519 1.00 91.69 102 ARG A O 1
ATOM 799 N N . ILE A 1 103 ? -7.211 -1.509 3.058 1.00 94.88 103 ILE A N 1
ATOM 8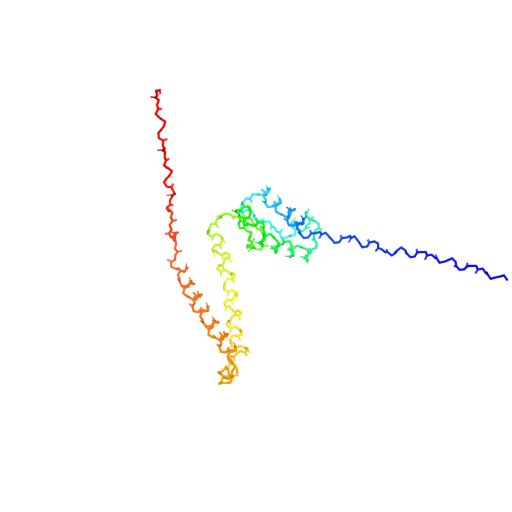00 C CA . ILE A 1 103 ? -7.383 -0.355 3.953 1.00 94.88 103 ILE A CA 1
ATOM 801 C C . ILE A 1 103 ? -8.831 -0.269 4.444 1.00 94.88 103 ILE A C 1
ATOM 803 O O . ILE A 1 103 ? -9.058 -0.209 5.642 1.00 94.88 103 ILE A O 1
ATOM 807 N N . ASN A 1 104 ? -9.818 -0.364 3.550 1.00 95.12 104 ASN A N 1
ATOM 808 C CA . ASN A 1 104 ? -11.234 -0.367 3.923 1.00 95.12 104 ASN A CA 1
ATOM 809 C C . ASN A 1 104 ? -11.593 -1.511 4.887 1.00 95.12 104 ASN A C 1
ATOM 811 O O . ASN A 1 104 ? -12.407 -1.332 5.786 1.00 95.12 104 ASN A O 1
ATOM 815 N N . THR A 1 105 ? -10.980 -2.685 4.715 1.00 95.38 105 THR A N 1
ATOM 816 C CA . THR A 1 105 ? -11.183 -3.821 5.627 1.00 95.38 105 THR A CA 1
ATOM 817 C C . THR A 1 105 ? -10.627 -3.516 7.018 1.00 95.38 105 THR A C 1
ATOM 819 O O . THR A 1 105 ? -11.324 -3.733 8.004 1.00 95.38 105 THR A O 1
ATOM 822 N N . GLU A 1 106 ? -9.415 -2.967 7.106 1.00 96.62 106 GLU A N 1
ATOM 823 C CA . GLU A 1 106 ? -8.807 -2.578 8.386 1.00 96.62 106 GLU A CA 1
ATOM 824 C C . GLU A 1 106 ? -9.567 -1.435 9.066 1.00 96.62 106 GLU A C 1
ATOM 826 O O . GLU A 1 106 ? -9.849 -1.509 10.255 1.00 96.62 106 GLU A O 1
ATOM 831 N N . LEU A 1 107 ? -10.003 -0.429 8.308 1.00 96.31 107 LEU A N 1
ATOM 832 C CA . LEU A 1 107 ? -10.857 0.655 8.797 1.00 96.31 107 LEU A CA 1
ATOM 833 C C . LEU A 1 107 ? -12.142 0.117 9.442 1.00 96.31 107 LEU A C 1
ATOM 835 O O . LEU A 1 107 ? -12.489 0.496 10.559 1.00 96.31 107 LEU A O 1
ATOM 839 N N . ARG A 1 108 ? -12.818 -0.831 8.780 1.00 95.38 108 ARG A N 1
ATOM 840 C CA . ARG A 1 108 ? -14.010 -1.489 9.337 1.00 95.38 108 ARG A CA 1
ATOM 841 C C . ARG A 1 108 ? -13.692 -2.281 10.604 1.00 95.38 108 ARG A C 1
ATOM 843 O O . ARG A 1 108 ? -14.500 -2.249 11.525 1.00 95.38 108 ARG A O 1
ATOM 850 N N . ARG A 1 109 ? -12.533 -2.947 10.668 1.00 96.50 109 ARG A N 1
ATOM 851 C CA . ARG A 1 109 ? -12.076 -3.689 11.857 1.00 96.50 109 ARG A CA 1
ATOM 852 C C . ARG A 1 109 ? -11.795 -2.773 13.040 1.00 96.50 109 ARG A C 1
ATOM 854 O O . ARG A 1 109 ? -12.201 -3.105 14.147 1.00 96.50 109 ARG A O 1
ATOM 861 N N . VAL A 1 110 ? -11.150 -1.629 12.815 1.00 95.88 110 VAL A N 1
ATOM 862 C CA . VAL A 1 110 ? -10.935 -0.617 13.860 1.00 95.88 110 VAL A CA 1
ATOM 863 C C . VAL A 1 110 ? -12.281 -0.134 14.393 1.00 95.88 110 VAL A C 1
ATOM 865 O O . VAL A 1 110 ? -12.500 -0.142 15.603 1.00 95.88 110 VAL A O 1
ATOM 868 N N . LEU A 1 111 ? -13.221 0.190 13.500 1.00 93.88 111 LEU A N 1
ATOM 869 C CA . LEU A 1 111 ? -14.541 0.657 13.910 1.00 93.88 111 LEU A CA 1
ATOM 870 C C . LEU A 1 111 ? -15.301 -0.414 14.708 1.00 93.88 111 LEU A C 1
ATOM 872 O O . LEU A 1 111 ? -15.766 -0.141 15.807 1.00 93.88 111 LEU A O 1
ATOM 876 N N . SER A 1 112 ? -15.387 -1.647 14.200 1.00 94.19 112 SER A N 1
ATOM 877 C CA . SER A 1 112 ? -16.158 -2.716 14.845 1.00 94.19 112 SER A CA 1
ATOM 878 C C . SER A 1 112 ? -15.500 -3.292 16.098 1.00 94.19 112 SER A C 1
ATOM 880 O O . SER A 1 112 ? -16.205 -3.745 16.991 1.00 94.19 112 SER A O 1
ATOM 882 N N . GLY A 1 113 ? -14.167 -3.351 16.133 1.00 94.69 113 GLY A N 1
ATOM 883 C CA . GLY A 1 113 ? -13.410 -4.063 17.162 1.00 94.69 113 GLY A CA 1
ATOM 884 C C . GLY A 1 113 ? -12.841 -3.174 18.262 1.00 94.69 113 GLY A C 1
ATOM 885 O O . GLY A 1 113 ? -12.697 -3.647 19.382 1.00 94.69 113 GLY A O 1
ATOM 886 N N . ALA A 1 114 ? -12.521 -1.912 17.962 1.00 93.75 114 ALA A N 1
ATOM 887 C CA . ALA A 1 114 ? -11.899 -1.003 18.925 1.00 93.75 114 ALA A CA 1
ATOM 888 C C . ALA A 1 114 ? -12.829 0.134 19.370 1.00 93.75 114 ALA A C 1
ATOM 890 O O . ALA A 1 114 ? -12.792 0.511 20.535 1.00 93.75 114 ALA A O 1
ATOM 891 N N . ILE A 1 115 ? -13.659 0.671 18.466 1.00 93.88 115 ILE A N 1
ATOM 892 C CA . ILE A 1 115 ? -14.460 1.876 18.746 1.00 93.88 115 ILE A CA 1
ATOM 893 C C . ILE A 1 115 ? -15.889 1.520 19.168 1.00 93.88 115 ILE A C 1
ATOM 895 O O . ILE A 1 115 ? -16.298 1.816 20.285 1.00 93.88 115 ILE A O 1
ATOM 899 N N . ASN A 1 116 ? -16.650 0.844 18.304 1.00 92.25 116 ASN A N 1
ATOM 900 C CA . ASN A 1 116 ? -18.068 0.552 18.529 1.00 92.25 116 ASN A CA 1
ATOM 901 C C . ASN A 1 116 ? -18.394 -0.167 19.854 1.00 92.25 116 ASN A C 1
ATOM 903 O O . ASN A 1 116 ? -19.459 0.122 20.401 1.00 92.25 116 ASN A O 1
ATOM 907 N N . PRO A 1 117 ? -17.549 -1.068 20.403 1.00 96.06 117 PRO A N 1
ATOM 908 C CA . PRO A 1 117 ? -17.836 -1.712 21.687 1.00 96.06 117 PRO A CA 1
ATOM 909 C C . PRO A 1 117 ? -17.960 -0.746 22.874 1.00 96.06 117 PRO A C 1
ATOM 911 O O . PRO A 1 117 ? -18.550 -1.117 23.883 1.00 96.06 117 PRO A O 1
ATOM 914 N N . LEU A 1 118 ? -17.428 0.475 22.765 1.00 93.56 118 LEU A N 1
ATOM 915 C CA . LEU A 1 118 ? -17.508 1.496 23.814 1.00 93.56 118 LEU A CA 1
ATOM 916 C C . LEU A 1 118 ? -18.892 2.172 23.888 1.00 93.56 118 LEU A C 1
ATOM 918 O O . LEU A 1 118 ? -19.205 2.820 24.885 1.00 93.56 118 LEU A O 1
ATOM 922 N N . GLY A 1 119 ? -19.736 2.006 22.862 1.00 92.81 119 GLY A N 1
ATOM 923 C CA . GLY A 1 119 ? -21.102 2.531 22.845 1.00 92.81 119 GLY A CA 1
ATOM 924 C C . GLY A 1 119 ? -21.152 4.049 23.026 1.00 92.81 119 GLY A C 1
ATOM 925 O O . GLY A 1 119 ? -20.469 4.788 22.320 1.00 92.81 119 GLY A O 1
ATOM 926 N N . GLU A 1 120 ? -21.961 4.509 23.979 1.00 92.12 120 GLU A N 1
ATOM 927 C CA . GLU A 1 120 ? -22.161 5.938 24.261 1.00 92.12 120 GLU A CA 1
ATOM 928 C C . GLU A 1 120 ? -20.887 6.635 24.760 1.00 92.12 120 GLU A C 1
ATOM 930 O O . GLU A 1 120 ? -20.701 7.815 24.476 1.00 92.12 120 GLU A O 1
ATOM 935 N N . GLN A 1 121 ? -19.954 5.899 25.381 1.00 91.75 121 GLN A N 1
ATOM 936 C CA . GLN A 1 121 ? -18.699 6.466 25.892 1.00 91.75 121 GLN A CA 1
ATOM 937 C C . GLN A 1 121 ? -17.841 7.081 24.784 1.00 91.75 121 GLN A C 1
ATOM 939 O O . GLN A 1 121 ? -17.016 7.942 25.054 1.00 91.75 121 GLN A O 1
ATOM 944 N N . VAL A 1 122 ? -18.019 6.671 23.522 1.00 91.25 122 VAL A N 1
ATOM 945 C CA . VAL A 1 122 ? -17.302 7.278 22.389 1.00 91.25 122 VAL A CA 1
ATOM 946 C C . VAL A 1 122 ? -17.577 8.781 22.301 1.00 91.25 122 VAL A C 1
ATOM 948 O O . VAL A 1 122 ? -16.659 9.540 22.002 1.00 91.25 122 VAL A O 1
ATOM 951 N N . ALA A 1 123 ? -18.809 9.214 22.591 1.00 89.00 123 ALA A N 1
ATOM 952 C CA . ALA A 1 123 ? -19.195 10.623 22.541 1.00 89.00 123 ALA A CA 1
ATOM 953 C C . ALA A 1 123 ? -18.536 11.456 23.653 1.00 89.00 123 ALA A C 1
ATOM 955 O O . ALA A 1 123 ? -18.326 12.654 23.472 1.00 89.00 123 ALA A O 1
ATOM 956 N N . ASP A 1 124 ? -18.150 10.816 24.760 1.00 93.62 124 ASP A N 1
ATOM 957 C CA . ASP A 1 124 ? -17.468 11.466 25.882 1.00 93.62 124 ASP A CA 1
ATOM 958 C C . ASP A 1 124 ? -15.978 11.733 25.590 1.00 93.62 124 ASP A C 1
ATOM 960 O O . ASP A 1 124 ? -15.327 12.504 26.298 1.00 93.62 124 ASP A O 1
ATOM 964 N N . TYR A 1 125 ? -15.426 11.132 24.526 1.00 94.69 125 TYR A N 1
ATOM 965 C CA . TYR A 1 125 ? -14.038 11.309 24.097 1.00 94.69 125 TYR A CA 1
ATOM 966 C C . TYR A 1 125 ? -13.972 11.863 22.670 1.00 94.69 125 TYR A C 1
ATOM 968 O O . TYR A 1 125 ? -14.001 11.113 21.694 1.00 94.69 125 TYR A O 1
ATOM 976 N N . GLU A 1 126 ? -13.774 13.179 22.550 1.00 92.44 126 GLU A N 1
ATOM 977 C CA . GLU A 1 126 ? -13.738 13.915 21.273 1.00 92.44 126 GLU A CA 1
ATOM 978 C C . GLU A 1 126 ? -12.875 13.231 20.199 1.00 92.44 126 GLU A C 1
ATOM 980 O O . GLU A 1 126 ? -13.312 13.034 19.069 1.00 92.44 126 GLU A O 1
ATOM 985 N N . VAL A 1 127 ? -11.670 12.785 20.562 1.00 93.94 127 VAL A N 1
ATOM 986 C CA . VAL A 1 127 ? -10.750 12.124 19.624 1.00 93.94 127 VAL A CA 1
ATOM 987 C C . VAL A 1 127 ? -11.325 10.806 19.084 1.00 93.94 127 VAL A C 1
ATOM 989 O O . VAL A 1 127 ? -11.149 10.498 17.905 1.00 93.94 127 VAL A O 1
ATOM 992 N N . LEU A 1 128 ? -12.027 10.023 19.912 1.00 93.25 128 LEU A N 1
ATOM 993 C CA . LEU A 1 128 ? -12.654 8.772 19.474 1.00 93.25 128 LEU A CA 1
ATOM 994 C C . LEU A 1 128 ? -13.861 9.039 18.573 1.00 93.25 128 LEU A C 1
ATOM 996 O O . LEU A 1 128 ? -14.004 8.356 17.557 1.00 93.25 128 LEU A O 1
ATOM 1000 N N . ALA A 1 129 ? -14.672 10.049 18.895 1.00 93.06 129 ALA A N 1
ATOM 1001 C CA . ALA A 1 129 ? -15.768 10.495 18.039 1.00 93.06 129 ALA A CA 1
ATOM 1002 C C . ALA A 1 129 ? -15.252 10.957 16.661 1.00 93.06 129 ALA A C 1
ATOM 1004 O O . ALA A 1 129 ? -15.743 10.495 15.631 1.00 93.06 129 ALA A O 1
ATOM 1005 N N . MET A 1 130 ? -14.178 11.758 16.622 1.00 95.19 130 MET A N 1
ATOM 1006 C CA . MET A 1 130 ? -13.534 12.181 15.370 1.00 95.19 130 MET A CA 1
ATOM 1007 C C . MET A 1 130 ? -13.034 10.993 14.540 1.00 95.19 130 MET A C 1
ATOM 1009 O O . MET A 1 130 ? -13.243 10.949 13.326 1.00 95.19 130 MET A O 1
ATOM 1013 N N . PHE A 1 131 ? -12.388 10.006 15.172 1.00 94.81 131 PHE A N 1
ATOM 1014 C CA . PHE A 1 131 ? -11.965 8.797 14.465 1.00 94.81 131 PHE A CA 1
ATOM 1015 C C . PHE A 1 131 ? -13.155 7.993 13.937 1.00 94.81 131 PHE A C 1
ATOM 1017 O O . PHE A 1 131 ? -13.097 7.504 12.809 1.00 94.81 131 PHE A O 1
ATOM 1024 N N . GLN A 1 132 ? -14.235 7.858 14.709 1.00 94.12 132 GLN A N 1
ATOM 1025 C CA . GLN A 1 132 ? -15.441 7.160 14.265 1.00 94.12 132 GLN A CA 1
ATOM 1026 C C . GLN A 1 132 ? -16.029 7.813 13.005 1.00 94.12 132 GLN A C 1
ATOM 1028 O O . GLN A 1 132 ? -16.310 7.116 12.022 1.00 94.12 132 GLN A O 1
ATOM 1033 N N . ASP A 1 133 ? -16.148 9.141 13.005 1.00 94.12 133 ASP A N 1
ATOM 1034 C CA . ASP A 1 133 ? -16.689 9.914 11.888 1.00 94.12 133 ASP A CA 1
ATOM 1035 C C . ASP A 1 133 ? -15.810 9.837 10.638 1.00 94.12 133 ASP A C 1
ATOM 1037 O O . ASP A 1 133 ? -16.316 9.575 9.538 1.00 94.12 133 ASP A O 1
ATOM 1041 N N . GLU A 1 134 ? -14.495 10.002 10.790 1.00 96.06 134 GLU A N 1
ATOM 1042 C CA . GLU A 1 134 ? -13.559 9.965 9.665 1.00 96.06 134 GLU A CA 1
ATOM 1043 C C . GLU A 1 134 ? -13.517 8.571 9.030 1.00 96.06 134 GLU A C 1
ATOM 1045 O O . GLU A 1 134 ? -13.642 8.418 7.812 1.00 96.06 134 GLU A O 1
ATOM 1050 N N . ILE A 1 135 ? -13.451 7.512 9.841 1.00 95.56 135 ILE A N 1
ATOM 1051 C CA . ILE A 1 135 ? -13.481 6.136 9.336 1.00 95.56 135 ILE A CA 1
ATOM 1052 C C . ILE A 1 135 ? -14.824 5.852 8.633 1.00 95.56 135 ILE A C 1
ATOM 1054 O O . ILE A 1 135 ? -14.853 5.236 7.557 1.00 95.56 135 ILE A O 1
ATOM 1058 N N . ALA A 1 136 ? -15.949 6.330 9.175 1.00 92.12 136 ALA A N 1
ATOM 1059 C CA . ALA A 1 136 ? -17.252 6.218 8.519 1.00 92.12 136 ALA A CA 1
ATOM 1060 C C . ALA A 1 136 ? -17.293 6.985 7.182 1.00 92.12 136 ALA A C 1
ATOM 1062 O O . ALA A 1 136 ? -17.863 6.504 6.198 1.00 92.12 136 ALA A O 1
ATOM 1063 N N . HIS A 1 137 ? -16.662 8.158 7.099 1.00 94.88 137 HIS A N 1
ATOM 1064 C CA . HIS A 1 137 ? -16.523 8.909 5.854 1.00 94.88 137 HIS A CA 1
ATOM 1065 C C . HIS A 1 137 ? -15.684 8.152 4.813 1.00 94.88 137 HIS A C 1
ATOM 1067 O O . HIS A 1 137 ? -16.134 7.953 3.677 1.00 94.88 137 HIS A O 1
ATOM 1073 N N . MET A 1 138 ? -14.496 7.681 5.196 1.00 94.69 138 MET A N 1
ATOM 1074 C CA . MET A 1 138 ? -13.577 6.957 4.316 1.00 94.69 138 MET A CA 1
ATOM 1075 C C . MET A 1 138 ? -14.210 5.682 3.745 1.00 94.69 138 MET A C 1
ATOM 1077 O O . MET A 1 138 ? -14.122 5.429 2.540 1.00 94.69 138 MET A O 1
ATOM 1081 N N . THR A 1 139 ? -14.897 4.899 4.583 1.00 94.00 139 THR A N 1
ATOM 1082 C CA . THR A 1 139 ? -15.563 3.653 4.164 1.00 94.00 139 THR A CA 1
ATOM 1083 C C . THR A 1 139 ? -16.713 3.919 3.183 1.00 94.00 139 THR A C 1
ATOM 1085 O O . THR A 1 139 ? -16.790 3.265 2.141 1.00 94.00 139 THR A O 1
ATOM 1088 N N . ARG A 1 140 ? -17.548 4.945 3.418 1.00 92.19 140 ARG A N 1
ATOM 1089 C CA . ARG A 1 140 ? -18.593 5.375 2.461 1.00 92.19 140 ARG A CA 1
ATOM 1090 C C . ARG A 1 140 ? -18.011 5.837 1.125 1.00 92.19 140 ARG A C 1
ATOM 1092 O O . ARG A 1 140 ? -18.575 5.562 0.064 1.00 92.19 140 ARG A O 1
ATOM 1099 N N . THR A 1 141 ? -16.895 6.561 1.151 1.00 91.00 141 THR A N 1
ATOM 1100 C CA . THR A 1 141 ? -16.205 7.004 -0.069 1.00 91.00 141 THR A CA 1
ATOM 1101 C C . THR A 1 141 ? -15.643 5.820 -0.850 1.00 91.00 141 THR A C 1
ATOM 1103 O O . THR A 1 141 ? -15.854 5.748 -2.063 1.00 91.00 141 THR A O 1
ATOM 1106 N N . TYR A 1 142 ? -15.033 4.846 -0.171 1.00 90.44 142 TYR A N 1
ATOM 1107 C CA . TYR A 1 142 ? -14.598 3.606 -0.807 1.00 90.44 142 TYR A CA 1
ATOM 1108 C C . TYR A 1 142 ? -15.765 2.843 -1.446 1.00 90.44 142 TYR A C 1
ATOM 1110 O O . TYR A 1 142 ? -15.656 2.427 -2.597 1.00 90.44 142 TYR A O 1
ATOM 1118 N N . ASP A 1 143 ? -16.898 2.698 -0.755 1.00 89.19 143 ASP A N 1
ATOM 1119 C CA . ASP A 1 143 ? -18.057 1.974 -1.288 1.00 89.19 143 ASP A CA 1
ATOM 1120 C C . ASP A 1 143 ? -18.598 2.636 -2.573 1.00 89.19 143 ASP A C 1
ATOM 1122 O O . ASP A 1 143 ? -18.967 1.944 -3.527 1.00 89.19 143 ASP A O 1
ATOM 1126 N N . ARG A 1 144 ? -18.580 3.977 -2.649 1.00 86.88 144 ARG A N 1
ATOM 1127 C CA . ARG A 1 144 ? -18.907 4.728 -3.877 1.00 86.88 144 ARG A CA 1
ATOM 1128 C C . ARG A 1 144 ? -17.905 4.460 -4.998 1.00 86.88 144 ARG A C 1
ATOM 1130 O O . ARG A 1 144 ? -18.320 4.191 -6.123 1.00 86.88 144 ARG A O 1
ATOM 1137 N N . MET A 1 145 ? -16.606 4.501 -4.696 1.00 84.88 145 MET A N 1
ATOM 1138 C CA . MET A 1 145 ? -15.553 4.195 -5.669 1.00 84.88 145 MET A CA 1
ATOM 1139 C C . MET A 1 145 ? -15.680 2.765 -6.192 1.00 84.88 145 MET A C 1
ATOM 1141 O O . MET A 1 145 ? -15.676 2.560 -7.398 1.00 84.88 145 MET A O 1
ATOM 1145 N N . SER A 1 146 ? -15.856 1.783 -5.306 1.00 82.50 146 SER A N 1
ATOM 1146 C CA . SER A 1 146 ? -15.994 0.370 -5.665 1.00 82.50 146 SER A CA 1
ATOM 1147 C C . SER A 1 146 ? -17.179 0.141 -6.602 1.00 82.50 146 SER A C 1
ATOM 1149 O O . SER A 1 146 ? -17.035 -0.553 -7.607 1.00 82.50 146 SER A O 1
ATOM 1151 N N . LYS A 1 147 ? -18.338 0.753 -6.316 1.00 79.69 147 LYS A N 1
ATOM 1152 C CA . LYS A 1 147 ? -19.506 0.705 -7.210 1.00 79.69 147 LYS A CA 1
ATOM 1153 C C . LYS A 1 147 ? -19.198 1.330 -8.572 1.00 79.69 147 LYS A C 1
ATOM 1155 O O . LYS A 1 147 ? -19.526 0.734 -9.592 1.00 79.69 147 LYS A O 1
ATOM 1160 N N . ALA A 1 148 ? -18.513 2.475 -8.597 1.00 70.38 148 ALA A N 1
ATOM 1161 C CA . ALA A 1 148 ? -18.123 3.137 -9.840 1.00 70.38 148 ALA A CA 1
ATOM 1162 C C . ALA A 1 148 ? -17.130 2.304 -10.675 1.00 70.38 148 ALA A C 1
ATOM 1164 O O . ALA A 1 148 ? -17.247 2.259 -11.900 1.00 70.38 148 ALA A O 1
ATOM 1165 N N . THR A 1 149 ? -16.189 1.598 -10.040 1.00 63.25 149 THR A N 1
ATOM 1166 C CA . THR A 1 149 ? -15.236 0.710 -10.726 1.00 63.25 149 THR A CA 1
ATOM 1167 C C . THR A 1 149 ? -15.934 -0.494 -11.365 1.00 63.25 149 THR A C 1
ATOM 1169 O O . THR A 1 149 ? -15.529 -0.920 -12.441 1.00 63.25 149 THR A O 1
ATOM 1172 N N . MET A 1 150 ? -17.026 -1.002 -10.773 1.00 57.91 150 MET A N 1
ATOM 1173 C CA . MET A 1 150 ? -17.856 -2.053 -11.393 1.00 57.91 150 MET A CA 1
ATOM 1174 C C . MET A 1 150 ? -18.639 -1.557 -12.620 1.00 57.91 150 MET A C 1
ATOM 1176 O O . MET A 1 150 ? -19.053 -2.364 -13.446 1.00 57.91 150 MET A O 1
ATOM 1180 N N . THR A 1 151 ? -18.818 -0.241 -12.767 1.00 51.69 151 THR A N 1
ATOM 1181 C CA . THR A 1 151 ? -19.553 0.381 -13.882 1.00 51.69 151 THR A CA 1
ATOM 1182 C C . THR A 1 151 ? -18.652 1.025 -14.9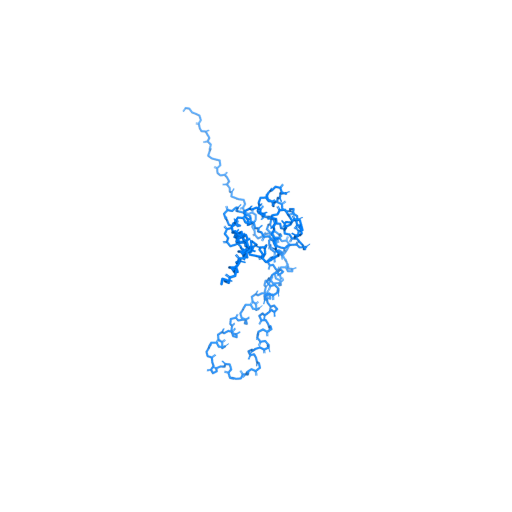44 1.00 51.69 151 THR A C 1
ATOM 1184 O O . THR A 1 151 ? -19.150 1.501 -15.963 1.00 51.69 151 THR A O 1
ATOM 1187 N N . MET A 1 152 ? -17.330 1.071 -14.743 1.00 46.09 152 MET A N 1
ATOM 1188 C CA . MET A 1 152 ? -16.408 1.846 -15.583 1.00 46.09 152 MET A CA 1
ATOM 1189 C C . MET A 1 152 ? -15.489 0.961 -16.430 1.00 46.09 152 MET A C 1
ATOM 1191 O O . MET A 1 152 ? -14.450 0.494 -15.977 1.00 46.09 152 MET A O 1
ATOM 1195 N N . ALA A 1 153 ? -15.838 0.832 -17.714 1.00 47.22 153 ALA A N 1
ATOM 1196 C CA . ALA A 1 153 ? -14.977 0.291 -18.769 1.00 47.22 153 ALA A CA 1
ATOM 1197 C C . ALA A 1 153 ? -14.242 1.380 -19.587 1.00 47.22 153 ALA A C 1
ATOM 1199 O O . ALA A 1 153 ? -13.625 1.062 -20.602 1.00 47.22 153 ALA A O 1
ATOM 1200 N N . LYS A 1 154 ? -14.322 2.674 -19.222 1.00 51.88 154 LYS A N 1
ATOM 1201 C CA . LYS A 1 154 ? -13.796 3.764 -20.070 1.00 51.88 154 LYS A CA 1
ATOM 1202 C C . LYS A 1 154 ? -12.956 4.801 -19.309 1.00 51.88 154 LYS A C 1
ATOM 1204 O O . LYS A 1 154 ? -13.377 5.266 -18.252 1.00 51.88 154 LYS A O 1
ATOM 1209 N N . PRO A 1 155 ? -11.792 5.209 -19.854 1.00 55.47 155 PRO A N 1
ATOM 1210 C CA . PRO A 1 155 ? -10.983 6.287 -19.294 1.00 55.47 155 PRO A CA 1
ATOM 1211 C C . PRO A 1 155 ? -11.743 7.621 -19.340 1.00 55.47 155 PRO A C 1
ATOM 1213 O O . PRO A 1 155 ? -12.324 7.977 -20.363 1.00 55.47 155 PRO A O 1
ATOM 1216 N N . VAL A 1 156 ? -11.699 8.377 -18.238 1.00 64.31 156 VAL A N 1
ATOM 1217 C CA . VAL A 1 156 ? -12.496 9.605 -18.038 1.00 64.31 156 VAL A CA 1
ATOM 1218 C C . VAL A 1 156 ? -12.092 10.745 -18.978 1.00 64.31 156 VAL A C 1
ATOM 1220 O O . VAL A 1 156 ? -12.901 11.632 -19.213 1.00 64.31 156 VAL A O 1
ATOM 1223 N N . ARG A 1 157 ? -10.891 10.734 -19.573 1.00 53.38 157 ARG A N 1
ATOM 1224 C CA . ARG A 1 157 ? -10.486 11.704 -20.609 1.00 53.38 157 ARG A CA 1
ATOM 1225 C C . ARG A 1 157 ? -9.211 11.254 -21.323 1.00 53.38 157 ARG A C 1
ATOM 1227 O O . ARG A 1 157 ? -8.121 11.360 -20.777 1.00 53.38 157 ARG A O 1
ATOM 1234 N N . ALA A 1 158 ? -9.329 10.846 -22.584 1.00 46.94 158 ALA A N 1
ATOM 1235 C CA . ALA A 1 158 ? -8.222 10.898 -23.539 1.00 46.94 158 ALA A CA 1
ATOM 1236 C C . ALA A 1 158 ? -8.222 12.263 -24.253 1.00 46.94 158 ALA A C 1
ATOM 1238 O O . ALA A 1 158 ? -8.281 12.339 -25.478 1.00 46.94 158 ALA A O 1
ATOM 1239 N N . THR A 1 159 ? -8.210 13.374 -23.512 1.00 49.19 159 THR A N 1
ATOM 1240 C CA . THR A 1 159 ? -7.982 14.688 -24.130 1.00 49.19 159 THR A CA 1
ATOM 1241 C C . THR A 1 159 ? -6.493 14.828 -24.398 1.00 49.19 159 THR A C 1
ATOM 1243 O O . THR A 1 159 ? -5.729 15.260 -23.539 1.00 49.19 159 THR A O 1
ATOM 1246 N N . LYS A 1 160 ? -6.078 14.416 -25.602 1.00 46.16 160 LYS A N 1
ATOM 1247 C CA . LYS A 1 160 ? -4.746 14.705 -26.143 1.00 46.16 160 LYS A CA 1
ATOM 1248 C C . LYS A 1 160 ? -4.459 16.207 -25.985 1.00 46.16 160 LYS A C 1
ATOM 1250 O O . LYS A 1 160 ? -5.305 17.010 -26.387 1.00 46.16 160 LYS A O 1
ATOM 1255 N N . PRO A 1 161 ? -3.281 16.622 -25.490 1.00 45.88 161 PRO A N 1
ATOM 1256 C CA . PRO A 1 161 ? -2.868 18.007 -25.637 1.00 45.88 161 PRO A CA 1
ATOM 1257 C C . PRO A 1 161 ? -2.743 18.306 -27.137 1.00 45.88 161 PRO A C 1
ATOM 1259 O O . PRO A 1 161 ? -1.998 17.647 -27.867 1.00 45.88 161 PRO A O 1
ATOM 1262 N N . LYS A 1 162 ? -3.525 19.277 -27.620 1.00 48.59 162 LYS A N 1
ATOM 1263 C CA . LYS A 1 162 ? -3.482 19.771 -29.000 1.00 48.59 162 LYS A CA 1
ATOM 1264 C C . LYS A 1 162 ? -2.098 20.378 -29.233 1.00 48.59 162 LYS A C 1
ATOM 1266 O O . LYS A 1 162 ? -1.859 21.532 -28.890 1.00 48.59 162 LYS A O 1
ATOM 1271 N N . ARG A 1 163 ? -1.172 19.586 -29.787 1.00 46.34 163 ARG A N 1
ATOM 1272 C CA . ARG A 1 163 ? 0.156 20.030 -30.230 1.00 46.34 163 ARG A CA 1
ATOM 1273 C C . ARG A 1 163 ? -0.049 21.163 -31.234 1.00 46.34 163 ARG A C 1
ATOM 1275 O O . ARG A 1 163 ? -0.390 20.935 -32.393 1.00 46.34 163 ARG A O 1
ATOM 1282 N N . ARG A 1 164 ? 0.097 22.399 -30.762 1.00 49.53 164 ARG A N 1
ATOM 1283 C CA . ARG A 1 164 ? -0.003 23.614 -31.565 1.00 49.53 164 ARG A CA 1
ATOM 1284 C C . ARG A 1 164 ? 1.239 23.653 -32.457 1.00 49.53 164 ARG A C 1
ATOM 1286 O O . ARG A 1 164 ? 2.283 24.147 -32.050 1.00 49.53 164 ARG A O 1
ATOM 1293 N N . ARG A 1 165 ? 1.148 23.065 -33.656 1.00 47.16 165 ARG A N 1
ATOM 1294 C CA . ARG A 1 165 ? 2.090 23.331 -34.751 1.00 47.16 165 ARG A CA 1
ATOM 1295 C C . ARG A 1 165 ? 2.035 24.838 -35.011 1.00 47.16 165 ARG A C 1
ATOM 1297 O O . ARG A 1 165 ? 1.060 25.320 -35.580 1.00 47.16 165 ARG A O 1
ATOM 1304 N N . ARG A 1 166 ? 3.037 25.587 -34.549 1.00 45.97 166 ARG A N 1
ATOM 1305 C CA . ARG A 1 166 ? 3.345 26.880 -35.159 1.00 45.97 166 ARG A CA 1
ATOM 1306 C C . ARG A 1 166 ? 4.076 26.579 -36.459 1.00 45.97 166 ARG A C 1
ATOM 1308 O O . ARG A 1 166 ? 5.049 25.830 -36.463 1.00 45.97 166 ARG A O 1
ATOM 1315 N N . ALA A 1 167 ? 3.501 27.081 -37.542 1.00 44.19 167 ALA A N 1
ATOM 1316 C CA . ALA A 1 167 ? 4.046 27.009 -38.880 1.00 44.19 167 ALA A CA 1
ATOM 1317 C C . ALA A 1 167 ? 5.409 27.710 -38.929 1.00 44.19 167 ALA A C 1
ATOM 1319 O O . ALA A 1 167 ? 5.575 28.796 -38.376 1.00 44.19 167 ALA A O 1
ATOM 1320 N N . THR A 1 168 ? 6.369 27.067 -39.582 1.00 48.38 168 THR A N 1
ATOM 1321 C CA . THR A 1 168 ? 7.537 27.714 -40.173 1.00 48.38 168 THR A CA 1
ATOM 1322 C C . THR A 1 168 ? 7.052 28.624 -41.298 1.00 48.38 168 THR A C 1
ATOM 1324 O O . THR A 1 168 ? 6.488 28.128 -42.273 1.00 48.38 168 THR A O 1
ATOM 1327 N N . THR A 1 169 ? 7.247 29.933 -41.163 1.00 38.66 169 THR A N 1
ATOM 1328 C CA . THR A 1 169 ? 7.099 30.878 -42.275 1.00 38.66 169 THR A CA 1
ATOM 1329 C C . THR A 1 169 ? 8.471 31.027 -42.935 1.00 38.66 169 THR A C 1
ATOM 1331 O O . THR A 1 169 ? 9.416 31.367 -42.222 1.00 38.66 169 THR A O 1
ATOM 1334 N N . PRO A 1 170 ? 8.627 30.747 -44.239 1.00 47.28 170 PRO A N 1
ATOM 1335 C CA . PRO A 1 170 ? 9.838 31.080 -44.969 1.00 47.28 170 PRO A CA 1
ATOM 1336 C C . PRO A 1 170 ? 9.714 32.486 -45.565 1.00 47.28 170 PRO A C 1
ATOM 1338 O O . PRO A 1 170 ? 8.753 32.743 -46.285 1.00 47.28 170 PRO A O 1
ATOM 1341 N N . THR A 1 171 ? 10.682 33.348 -45.260 1.00 41.94 171 THR A N 1
ATOM 1342 C CA . THR A 1 171 ? 11.291 34.374 -46.133 1.00 41.94 171 THR A CA 1
ATOM 1343 C C . THR A 1 171 ? 12.454 34.982 -45.376 1.00 41.94 171 THR A C 1
ATOM 1345 O O . THR A 1 171 ? 12.202 35.447 -44.241 1.00 41.94 171 THR A O 1
#

Foldseek 3Di:
DDDDDPDDDPPPDPPDDPDDLCLLLVQLVVVQVVCPAPDFDAPCNSCVRSVHDPVSVVSSLVCCQPPPCVVVVWDWADPPRGIHTHPDVVRVVVRVLVVLVVVLVVLVCCLVPPQPVCPPVLVVDPVSVVSNVVSVVSNVVSVVVVVVVVVDPDDPDPPDDPPPPDDDDDD